Protein AF-A0A353RK53-F1 (afdb_monomer_lite)

Sequence (59 aa):
AYGFLKSENGVHRLVRVSPYNAQGKRMTSFASVFVVPLVDDTIEVDVNPANLSWDTFRS

Structure (mmCIF, N/CA/C/O backbone):
data_AF-A0A353RK53-F1
#
_entry.id   AF-A0A353RK53-F1
#
loop_
_atom_site.group_PDB
_atom_site.id
_atom_site.type_symbol
_atom_site.label_atom_id
_atom_site.label_alt_id
_atom_site.label_comp_id
_atom_site.label_asym_id
_atom_site.label_entity_id
_atom_site.label_seq_id
_atom_site.pdbx_PDB_ins_code
_atom_site.Cartn_x
_atom_site.Cartn_y
_atom_site.Cartn_z
_atom_site.occupancy
_atom_site.B_iso_or_equiv
_atom_site.auth_seq_id
_atom_site.auth_comp_id
_atom_site.auth_asym_id
_atom_site.auth_atom_id
_atom_site.pdbx_PDB_model_num
ATOM 1 N N . ALA A 1 1 ? -4.750 -5.996 -14.161 1.00 69.81 1 ALA A N 1
ATOM 2 C CA . ALA A 1 1 ? -4.732 -5.897 -12.682 1.00 69.81 1 ALA A CA 1
ATOM 3 C C . ALA A 1 1 ? -4.423 -4.478 -12.186 1.00 69.81 1 ALA A C 1
ATOM 5 O O . ALA A 1 1 ? -5.212 -3.945 -11.418 1.00 69.81 1 ALA A O 1
ATOM 6 N N . TYR A 1 2 ? -3.348 -3.830 -12.659 1.00 77.06 2 TYR A N 1
ATOM 7 C CA . TYR A 1 2 ? -2.933 -2.489 -12.206 1.00 77.06 2 TYR A CA 1
ATOM 8 C C . TYR A 1 2 ? -4.027 -1.405 -12.273 1.00 77.06 2 TYR A C 1
ATOM 10 O O . TYR A 1 2 ? -4.171 -0.622 -11.340 1.00 77.06 2 TYR A O 1
ATOM 18 N N . GLY A 1 3 ? -4.842 -1.390 -13.335 1.00 80.44 3 GLY A N 1
ATOM 19 C CA . GLY A 1 3 ? -5.889 -0.376 -13.524 1.00 80.44 3 GLY A CA 1
ATOM 20 C C . GLY A 1 3 ? -6.909 -0.277 -12.382 1.00 80.44 3 GLY A C 1
ATOM 21 O O . GLY A 1 3 ? -7.329 0.827 -12.057 1.00 80.44 3 GLY A O 1
ATOM 22 N N . PHE A 1 4 ? -7.253 -1.395 -11.732 1.00 81.19 4 PHE A N 1
ATOM 23 C CA . PHE A 1 4 ? -8.158 -1.402 -10.575 1.00 81.19 4 PHE A CA 1
ATOM 24 C C . PHE A 1 4 ? -7.451 -1.003 -9.279 1.00 81.19 4 PHE A C 1
ATOM 26 O O . PHE A 1 4 ? -8.018 -0.304 -8.453 1.00 81.19 4 PHE A O 1
ATOM 33 N N . LEU A 1 5 ? -6.196 -1.423 -9.112 1.00 83.62 5 LEU A N 1
ATOM 34 C CA . LEU A 1 5 ? -5.422 -1.174 -7.894 1.00 83.62 5 LEU A CA 1
ATOM 35 C C . LEU A 1 5 ? -4.816 0.236 -7.853 1.00 83.62 5 LEU A C 1
ATOM 37 O O . LEU A 1 5 ? -4.358 0.678 -6.806 1.00 83.62 5 LEU A O 1
ATOM 41 N N . LYS A 1 6 ? -4.834 0.979 -8.965 1.00 84.06 6 LYS A N 1
ATOM 42 C CA . LYS A 1 6 ? -4.318 2.353 -9.026 1.00 84.06 6 LYS A CA 1
ATOM 43 C C . LYS A 1 6 ? -4.990 3.286 -8.010 1.00 84.06 6 LYS A C 1
ATOM 45 O O . LYS A 1 6 ? -4.316 4.164 -7.479 1.00 84.06 6 LYS A O 1
ATOM 50 N N . SER A 1 7 ? -6.283 3.102 -7.731 1.00 85.69 7 SER A N 1
ATOM 51 C CA . SER A 1 7 ? -7.015 3.906 -6.741 1.00 85.69 7 SER A CA 1
ATOM 52 C C . SER A 1 7 ? -6.661 3.575 -5.291 1.00 85.69 7 SER A C 1
ATOM 54 O O . SER A 1 7 ? -6.936 4.382 -4.412 1.00 85.69 7 SER A O 1
ATOM 56 N N . GLU A 1 8 ? -6.042 2.421 -5.038 1.00 89.38 8 GLU A N 1
ATOM 57 C CA . GLU A 1 8 ? -5.655 1.972 -3.695 1.00 89.38 8 GLU A CA 1
ATOM 58 C C . GLU A 1 8 ? -4.296 2.535 -3.249 1.00 89.38 8 GLU A C 1
ATOM 60 O O . GLU A 1 8 ? -3.888 2.333 -2.106 1.00 89.38 8 GLU A O 1
ATOM 65 N N . ASN A 1 9 ? -3.581 3.247 -4.128 1.00 89.44 9 ASN A N 1
ATOM 66 C CA . ASN A 1 9 ? -2.281 3.829 -3.811 1.00 89.44 9 ASN A CA 1
ATOM 67 C C . ASN A 1 9 ? -2.432 5.026 -2.857 1.00 89.44 9 ASN A C 1
ATOM 69 O O . ASN A 1 9 ? -3.087 6.017 -3.185 1.00 89.44 9 ASN A O 1
ATOM 73 N N . GLY A 1 10 ? -1.798 4.949 -1.689 1.00 92.75 10 GLY A N 1
ATOM 74 C CA . GLY A 1 10 ? -1.805 6.017 -0.698 1.00 92.75 10 GLY A CA 1
ATOM 75 C C . GLY A 1 10 ? -1.780 5.509 0.739 1.00 92.75 10 GLY A C 1
ATOM 76 O O . GLY A 1 10 ? -1.394 4.376 1.025 1.00 92.75 10 GLY A O 1
ATOM 77 N N . VAL A 1 11 ? -2.178 6.383 1.664 1.00 93.31 11 VAL A N 1
ATOM 78 C CA . VAL A 1 11 ? -2.237 6.077 3.096 1.00 93.31 11 VAL A CA 1
ATOM 79 C C . VAL A 1 11 ? -3.683 5.847 3.514 1.00 93.31 11 VAL A C 1
ATOM 81 O O . VAL A 1 11 ? -4.530 6.734 3.418 1.00 93.31 11 VAL A O 1
ATOM 84 N N . HIS A 1 12 ? -3.945 4.659 4.037 1.00 95.44 12 HIS A N 1
ATOM 85 C CA . HIS A 1 12 ? -5.250 4.213 4.496 1.00 95.44 12 HIS A CA 1
ATOM 86 C C . HIS A 1 12 ? -5.362 4.379 6.008 1.00 95.44 12 HIS A C 1
ATOM 88 O O . HIS A 1 12 ? -4.427 4.065 6.746 1.00 95.44 12 HIS A O 1
ATOM 94 N N . ARG A 1 13 ? -6.511 4.877 6.479 1.00 95.94 13 ARG A N 1
ATOM 95 C CA . ARG A 1 13 ? -6.754 5.193 7.895 1.00 95.94 13 ARG A CA 1
ATOM 96 C C . ARG A 1 13 ? -7.796 4.258 8.497 1.00 95.94 13 ARG A C 1
ATOM 98 O O . ARG A 1 13 ? -8.939 4.240 8.050 1.00 95.94 13 ARG A O 1
ATOM 105 N N . LEU A 1 14 ? -7.439 3.587 9.589 1.00 92.81 14 LEU A N 1
ATOM 106 C CA . LEU A 1 14 ? -8.346 2.754 10.375 1.00 92.81 14 LEU A CA 1
ATOM 107 C C . LEU A 1 14 ? -8.567 3.362 11.760 1.00 92.81 14 LEU A C 1
ATOM 109 O O . LEU A 1 14 ? -7.617 3.573 12.509 1.00 92.81 14 LEU A O 1
ATOM 113 N N . VAL A 1 15 ? -9.828 3.599 12.118 1.00 94.06 15 VAL A N 1
ATOM 114 C CA . VAL A 1 15 ? -10.226 4.052 13.458 1.00 94.06 15 VAL A CA 1
ATOM 115 C C . VAL A 1 15 ? -11.061 2.954 14.106 1.00 94.06 15 VAL A C 1
ATOM 117 O O . VAL A 1 15 ? -12.176 2.683 13.667 1.00 94.06 15 VAL A O 1
ATOM 120 N N . ARG A 1 16 ? -10.528 2.311 15.149 1.00 92.50 16 ARG A N 1
ATOM 121 C CA . ARG A 1 16 ? -11.219 1.236 15.882 1.00 92.50 16 ARG A CA 1
ATOM 122 C C . ARG A 1 16 ? -10.804 1.192 17.349 1.00 92.50 16 ARG A C 1
ATOM 124 O O . ARG A 1 16 ? -9.789 1.765 17.733 1.00 92.50 16 ARG A O 1
ATOM 131 N N . VAL A 1 17 ? -11.564 0.484 18.181 1.00 89.69 17 VAL A N 1
ATOM 132 C CA . VAL A 1 17 ? -11.074 0.080 19.509 1.00 89.69 17 VAL A CA 1
ATOM 133 C C . VAL A 1 17 ? -10.081 -1.060 19.299 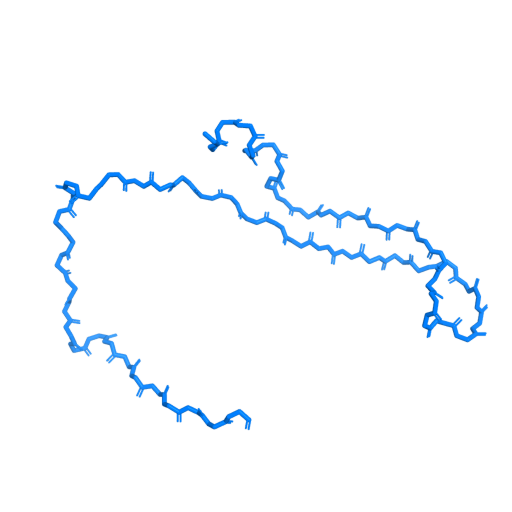1.00 89.69 17 VAL A C 1
ATOM 135 O O . VAL A 1 17 ? -10.418 -2.071 18.685 1.00 89.69 17 VAL A O 1
ATOM 138 N N . SER A 1 18 ? -8.832 -0.863 19.720 1.00 86.62 18 SER A N 1
ATOM 139 C CA . SER A 1 18 ? -7.783 -1.864 19.521 1.00 86.62 18 SER A CA 1
ATOM 140 C C . SER A 1 18 ? -7.954 -3.019 20.513 1.00 86.62 18 SER A C 1
ATOM 142 O O . SER A 1 18 ? -8.073 -2.742 21.708 1.00 86.62 18 SER A O 1
ATOM 144 N N . PRO A 1 19 ? -7.889 -4.290 20.071 1.00 85.56 19 PRO A N 1
ATOM 145 C CA . PRO A 1 19 ? -7.886 -5.439 20.981 1.00 85.56 19 PRO A CA 1
ATOM 146 C C . PRO A 1 19 ? -6.620 -5.495 21.854 1.00 85.56 19 PRO A C 1
ATOM 148 O O . PRO A 1 19 ? -6.588 -6.212 22.844 1.00 85.56 19 PRO A O 1
ATOM 151 N N . TYR A 1 20 ? -5.590 -4.714 21.509 1.00 84.69 20 TYR A N 1
ATOM 152 C CA . TYR A 1 20 ? -4.317 -4.637 22.229 1.00 84.69 20 TYR A CA 1
ATOM 153 C C . TYR A 1 20 ? -4.232 -3.437 23.185 1.00 84.69 20 TYR A C 1
ATOM 155 O O . TYR A 1 20 ? -3.207 -3.230 23.828 1.00 84.69 20 TYR A O 1
ATOM 163 N N . ASN A 1 21 ? -5.283 -2.613 23.274 1.00 79.44 21 ASN A N 1
ATOM 164 C CA . ASN A 1 21 ? -5.325 -1.482 24.196 1.00 79.44 21 ASN A CA 1
ATOM 165 C C . ASN A 1 21 ? -6.097 -1.847 25.469 1.00 79.44 21 ASN A C 1
ATOM 167 O O . ASN A 1 21 ? -7.325 -1.920 25.445 1.00 79.44 21 ASN A O 1
ATOM 171 N N . ALA A 1 22 ? -5.392 -1.970 26.596 1.00 74.38 22 ALA A N 1
ATOM 172 C CA . ALA A 1 22 ? -5.993 -2.268 27.899 1.00 74.38 22 ALA A CA 1
ATOM 173 C C . ALA A 1 22 ? -7.024 -1.218 28.369 1.00 74.38 22 ALA A C 1
ATOM 175 O O . ALA A 1 22 ? -7.892 -1.527 29.177 1.00 74.38 22 ALA A O 1
ATOM 176 N N . GLN A 1 23 ? -6.958 0.020 27.860 1.00 80.38 23 GLN A N 1
ATOM 177 C CA . GLN A 1 23 ? -7.855 1.114 28.260 1.00 80.38 23 GLN A CA 1
ATOM 178 C C . GLN A 1 23 ? -9.134 1.216 27.409 1.00 80.38 23 GLN A C 1
ATOM 180 O O . GLN A 1 23 ? -9.906 2.154 27.600 1.00 80.38 23 GLN A O 1
ATOM 185 N N . GLY A 1 24 ? -9.346 0.328 26.426 1.00 79.81 24 GLY A N 1
ATOM 186 C CA . GLY A 1 24 ? -10.560 0.320 25.590 1.00 79.81 24 GLY A CA 1
ATOM 187 C C . GLY A 1 24 ? -10.790 1.595 24.761 1.00 79.81 24 GLY A C 1
ATOM 188 O O . GLY A 1 24 ? -11.877 1.808 24.225 1.00 79.81 24 GLY A O 1
ATOM 189 N N . LYS A 1 25 ? -9.781 2.467 24.638 1.00 85.00 25 LYS A N 1
ATOM 190 C CA . LYS A 1 25 ? -9.886 3.721 23.880 1.00 85.00 25 LYS A CA 1
ATOM 191 C C . LYS A 1 25 ? -9.793 3.452 22.380 1.00 85.00 25 LYS A C 1
ATOM 193 O O . LYS A 1 25 ? -9.039 2.578 21.938 1.00 85.00 25 LYS A O 1
ATOM 198 N N . ARG A 1 26 ? -10.524 4.253 21.595 1.00 90.12 26 ARG A N 1
ATOM 199 C CA . ARG A 1 26 ? -10.404 4.271 20.131 1.00 90.12 26 ARG A CA 1
ATOM 200 C C . ARG A 1 26 ? -8.996 4.720 19.747 1.00 90.12 26 ARG A C 1
ATOM 202 O O . ARG A 1 26 ? -8.530 5.759 20.204 1.00 90.12 26 ARG A O 1
ATOM 209 N N . MET A 1 27 ? -8.343 3.920 18.917 1.00 91.12 27 MET A N 1
ATOM 210 C CA . MET A 1 27 ? -7.033 4.199 18.346 1.00 91.12 27 MET A CA 1
ATOM 211 C C . MET A 1 27 ? -7.171 4.426 16.843 1.00 91.12 27 MET A C 1
ATOM 213 O O . MET A 1 27 ? -8.040 3.842 16.188 1.00 91.12 27 MET A O 1
ATOM 217 N N . THR A 1 28 ? -6.285 5.264 16.315 1.00 92.31 28 THR A N 1
ATOM 218 C CA . THR A 1 28 ? -6.160 5.530 14.882 1.00 92.31 28 THR A CA 1
ATOM 219 C C . THR A 1 28 ? -4.862 4.904 14.391 1.00 92.31 28 THR A C 1
ATOM 221 O O . THR A 1 28 ? -3.800 5.173 14.947 1.00 92.31 28 THR A O 1
ATOM 224 N N . SER A 1 29 ? -4.947 4.072 13.360 1.00 91.25 29 SER A N 1
ATOM 225 C CA . SER A 1 29 ? -3.805 3.438 12.701 1.00 91.25 29 SER A CA 1
ATOM 226 C C . SER A 1 29 ? -3.761 3.843 11.232 1.00 91.25 29 SER A C 1
ATOM 228 O O . SER A 1 29 ? -4.800 4.130 10.631 1.00 91.25 29 SER A O 1
ATOM 230 N N . PHE A 1 30 ? -2.559 3.843 10.662 1.00 94.94 30 PHE A N 1
ATOM 231 C CA . PHE A 1 30 ? -2.315 4.167 9.262 1.00 94.94 30 PHE A CA 1
ATOM 232 C C . PHE A 1 30 ? -1.532 3.035 8.598 1.00 94.94 30 PHE A C 1
ATOM 234 O O . PHE A 1 30 ? -0.659 2.444 9.231 1.00 94.94 30 PHE A O 1
ATOM 241 N N . ALA A 1 31 ? -1.841 2.748 7.338 1.00 93.94 31 ALA A N 1
ATOM 242 C CA . ALA A 1 31 ? -1.106 1.801 6.506 1.00 93.94 31 ALA A CA 1
ATOM 243 C C . ALA A 1 31 ? -0.855 2.432 5.135 1.00 93.94 31 ALA A C 1
ATOM 245 O O . ALA A 1 31 ? -1.779 2.976 4.533 1.00 93.94 31 ALA A O 1
ATOM 246 N N . SER A 1 32 ? 0.384 2.388 4.652 1.00 91.88 32 SER A N 1
ATOM 247 C CA . SER A 1 32 ? 0.725 2.819 3.298 1.00 91.88 32 SER A CA 1
ATOM 248 C C . SER A 1 32 ? 0.622 1.645 2.329 1.00 91.88 32 SER A C 1
ATOM 250 O O . SER A 1 32 ? 1.072 0.537 2.621 1.00 91.88 32 SER A O 1
ATOM 252 N N . VAL A 1 33 ? 0.033 1.900 1.167 1.00 91.62 33 VAL A N 1
ATOM 253 C CA . VAL A 1 33 ? -0.089 0.941 0.070 1.00 91.62 33 VAL A CA 1
ATOM 254 C C . VAL A 1 33 ? 0.489 1.596 -1.174 1.00 91.62 33 VAL A C 1
ATOM 256 O O . VAL A 1 33 ? 0.043 2.669 -1.571 1.00 91.62 33 VAL A O 1
ATOM 259 N N . PHE A 1 34 ? 1.480 0.948 -1.784 1.00 88.62 34 PHE A N 1
ATOM 260 C CA . PHE A 1 34 ? 2.090 1.391 -3.034 1.00 88.62 34 PHE A CA 1
ATOM 261 C C . PHE A 1 34 ? 1.759 0.396 -4.137 1.00 88.62 34 PHE A C 1
ATOM 263 O O . PHE A 1 34 ? 1.916 -0.812 -3.963 1.00 88.62 34 PHE A O 1
ATOM 270 N N . VAL A 1 35 ? 1.310 0.910 -5.279 1.00 87.25 35 VAL A N 1
ATOM 271 C CA . VAL A 1 35 ? 0.942 0.091 -6.434 1.00 87.25 35 VAL A CA 1
ATOM 272 C C . VAL A 1 35 ? 1.747 0.567 -7.631 1.00 87.25 35 VAL A C 1
ATOM 274 O O . VAL A 1 35 ? 1.610 1.712 -8.068 1.00 87.25 35 VAL A O 1
ATOM 277 N N . VAL A 1 36 ? 2.566 -0.328 -8.176 1.00 86.75 36 VAL A N 1
ATOM 278 C CA . VAL A 1 36 ? 3.365 -0.102 -9.385 1.00 86.75 36 VAL A CA 1
ATOM 279 C C . VAL A 1 36 ? 2.979 -1.131 -10.450 1.00 86.75 36 VAL A C 1
ATOM 281 O O . VAL A 1 36 ? 2.686 -2.279 -10.102 1.00 86.75 36 VAL A O 1
ATOM 284 N N . PRO A 1 37 ? 2.892 -0.740 -11.733 1.00 85.25 37 PRO A N 1
ATOM 285 C CA . PRO A 1 37 ? 2.666 -1.701 -12.797 1.00 85.25 37 PRO A CA 1
ATOM 286 C C . PRO A 1 37 ? 3.948 -2.504 -13.017 1.00 85.25 37 PRO A C 1
ATOM 288 O O . PRO A 1 37 ? 5.046 -1.957 -12.928 1.00 85.25 37 PRO A O 1
ATOM 291 N N . LEU A 1 38 ? 3.802 -3.787 -13.335 1.00 82.62 38 LEU A N 1
ATOM 292 C CA . LEU A 1 38 ? 4.903 -4.543 -13.915 1.00 82.62 38 LEU A CA 1
ATOM 293 C C . LEU A 1 38 ? 5.062 -4.083 -15.370 1.00 82.62 38 LEU A C 1
ATOM 295 O O . LEU A 1 38 ? 4.071 -4.035 -16.101 1.00 82.62 38 LEU A O 1
ATOM 299 N N . VAL A 1 39 ? 6.275 -3.682 -15.743 1.00 81.50 39 VAL A N 1
ATOM 300 C CA . VAL A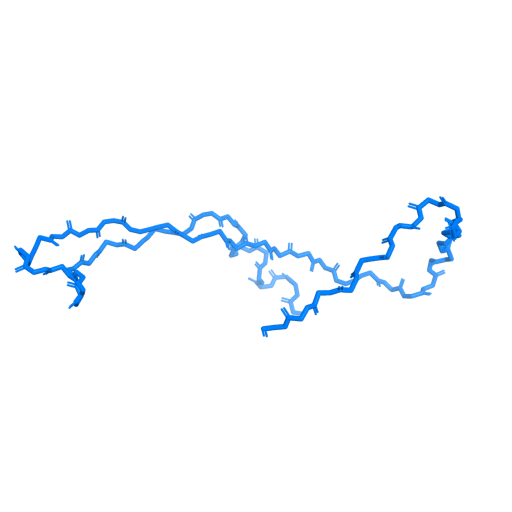 1 39 ? 6.640 -3.306 -17.116 1.00 81.50 39 VAL A CA 1
ATOM 301 C C . VAL A 1 39 ? 7.184 -4.549 -17.820 1.00 81.50 39 VAL A C 1
ATOM 303 O O . VAL A 1 39 ? 7.738 -5.417 -17.153 1.00 81.50 39 VAL A O 1
ATOM 306 N N . ASP A 1 40 ? 6.995 -4.646 -19.136 1.00 80.44 40 ASP A N 1
ATOM 307 C CA . ASP A 1 40 ? 7.441 -5.795 -19.928 1.00 80.44 40 ASP A CA 1
ATOM 308 C C . ASP A 1 40 ? 8.970 -5.980 -19.885 1.00 80.44 40 ASP A C 1
ATOM 310 O O . ASP A 1 40 ? 9.734 -5.012 -19.904 1.00 80.44 40 ASP A O 1
ATOM 314 N N . ASP A 1 41 ? 9.408 -7.241 -19.915 1.00 76.62 41 ASP A N 1
ATOM 315 C CA . ASP A 1 41 ? 10.820 -7.655 -19.828 1.00 76.62 41 ASP A CA 1
ATOM 316 C C . ASP A 1 41 ? 11.633 -7.375 -21.113 1.00 76.62 41 ASP A C 1
ATOM 318 O O . ASP A 1 41 ? 12.759 -7.842 -21.268 1.00 76.62 41 ASP A O 1
ATOM 322 N N . THR A 1 42 ? 11.080 -6.623 -22.069 1.00 78.88 42 THR A N 1
ATOM 323 C CA . THR A 1 42 ? 11.766 -6.244 -23.317 1.00 78.88 42 THR A CA 1
ATOM 324 C C . THR A 1 42 ? 12.783 -5.119 -23.128 1.00 78.88 42 THR A C 1
ATOM 326 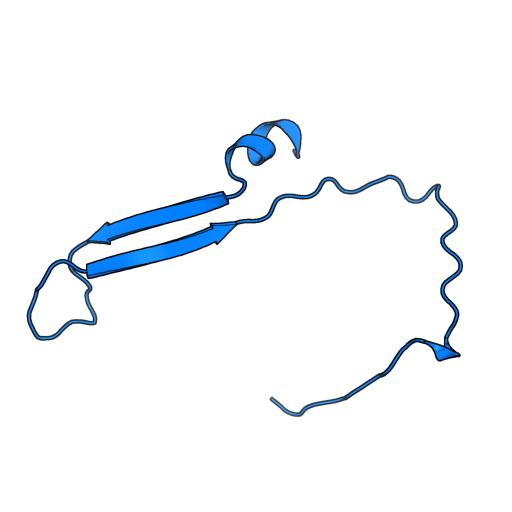O O . THR A 1 42 ? 13.511 -4.783 -24.062 1.00 78.88 42 THR A O 1
ATOM 329 N N . ILE A 1 43 ? 12.820 -4.505 -21.946 1.00 79.38 43 ILE A N 1
ATOM 330 C CA . ILE A 1 43 ? 13.753 -3.434 -21.613 1.00 79.38 43 ILE A CA 1
ATOM 331 C C . ILE A 1 43 ? 15.029 -4.066 -21.052 1.00 79.38 43 ILE A C 1
ATOM 333 O O . ILE A 1 43 ? 15.041 -4.557 -19.925 1.00 79.38 43 ILE A O 1
ATOM 337 N N . GLU A 1 44 ? 16.119 -4.023 -21.820 1.00 76.38 44 GLU A N 1
ATOM 338 C CA . GLU A 1 44 ? 17.444 -4.395 -21.316 1.00 76.38 44 GLU A CA 1
ATOM 339 C C . GLU A 1 44 ? 17.957 -3.311 -20.357 1.00 76.38 44 GLU A C 1
ATOM 341 O O . GLU A 1 44 ? 18.289 -2.195 -20.761 1.00 76.38 44 GLU A O 1
ATOM 346 N N . VAL A 1 45 ? 18.000 -3.640 -19.066 1.00 79.19 45 VAL A N 1
ATOM 347 C CA . VAL A 1 45 ? 18.591 -2.794 -18.025 1.00 79.19 45 VAL A CA 1
ATOM 348 C C . VAL A 1 45 ? 19.961 -3.362 -17.671 1.00 79.19 45 VAL A C 1
ATOM 350 O O . VAL A 1 45 ? 20.052 -4.402 -17.021 1.00 79.19 45 VAL A O 1
ATOM 353 N N . ASP A 1 46 ? 21.029 -2.679 -18.088 1.00 81.06 46 ASP A N 1
ATOM 354 C CA . ASP A 1 46 ? 22.394 -3.020 -17.677 1.00 81.06 46 ASP A CA 1
ATOM 355 C C . ASP A 1 46 ? 22.641 -2.545 -16.238 1.00 81.06 46 ASP A C 1
ATOM 357 O O . ASP A 1 46 ? 22.613 -1.347 -15.938 1.00 81.06 46 ASP A O 1
ATOM 361 N N . VAL A 1 47 ? 22.851 -3.493 -15.325 1.00 81.12 47 VAL A N 1
ATOM 362 C CA . VAL A 1 47 ? 23.120 -3.215 -13.912 1.00 81.12 47 VAL A CA 1
ATOM 363 C C . VAL A 1 47 ? 24.574 -3.556 -13.623 1.00 81.12 47 VAL A C 1
ATOM 365 O O . VAL A 1 47 ? 24.949 -4.725 -13.554 1.00 81.12 47 VAL A O 1
ATOM 368 N N . ASN A 1 48 ? 25.395 -2.528 -13.403 1.00 86.19 48 ASN A N 1
ATOM 369 C CA . ASN A 1 48 ? 26.797 -2.725 -13.051 1.00 86.19 48 ASN A CA 1
ATOM 370 C C . ASN A 1 48 ? 26.915 -3.410 -11.669 1.00 86.19 48 ASN A C 1
ATOM 372 O O . ASN A 1 48 ? 26.514 -2.812 -10.662 1.00 86.19 48 ASN A O 1
ATOM 376 N N . PRO A 1 49 ? 27.516 -4.612 -11.579 1.00 82.81 49 PRO A N 1
ATOM 377 C CA . PRO A 1 49 ? 27.661 -5.350 -10.325 1.00 82.81 49 PRO A CA 1
ATOM 378 C C . PRO A 1 49 ? 28.509 -4.622 -9.273 1.00 82.81 49 PRO A C 1
ATOM 380 O O . PRO A 1 49 ? 28.364 -4.904 -8.088 1.00 82.81 49 PRO A O 1
ATOM 383 N N . ALA A 1 50 ? 29.343 -3.653 -9.665 1.00 86.12 50 ALA A N 1
ATOM 384 C CA . ALA A 1 50 ? 30.116 -2.836 -8.728 1.00 86.12 50 ALA A CA 1
ATOM 385 C C . ALA A 1 50 ? 29.247 -1.918 -7.842 1.00 86.12 50 ALA A C 1
ATOM 387 O O . ALA A 1 50 ? 29.711 -1.466 -6.799 1.00 86.12 50 ALA A O 1
ATOM 388 N N . ASN A 1 51 ? 27.996 -1.652 -8.238 1.00 84.69 51 ASN A N 1
ATOM 389 C CA . ASN A 1 51 ? 27.061 -0.801 -7.495 1.00 84.69 51 ASN A CA 1
ATOM 390 C C . ASN A 1 51 ? 26.136 -1.591 -6.548 1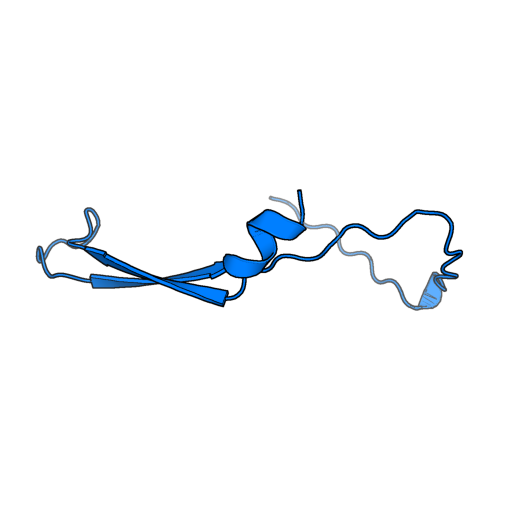.00 84.69 51 ASN A C 1
ATOM 392 O O . ASN A 1 51 ? 25.294 -0.995 -5.878 1.00 84.69 51 ASN A O 1
ATOM 396 N N . LEU A 1 52 ? 26.253 -2.922 -6.509 1.00 85.44 52 LEU A N 1
ATOM 397 C CA . LEU A 1 52 ? 25.430 -3.800 -5.678 1.00 85.44 52 LEU A CA 1
ATOM 398 C C . LEU A 1 52 ? 26.190 -4.194 -4.407 1.00 85.44 52 LEU A C 1
ATOM 400 O O . LEU A 1 52 ? 27.280 -4.757 -4.476 1.00 85.44 52 LEU A O 1
ATOM 404 N N . SER A 1 53 ? 25.585 -3.943 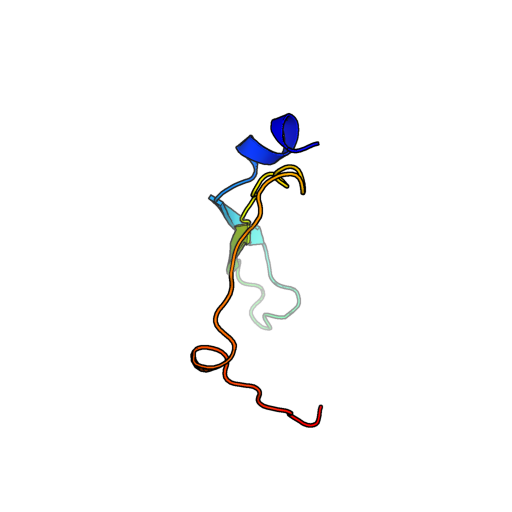-3.246 1.00 86.69 53 SER A N 1
ATOM 405 C CA . SER A 1 53 ? 26.059 -4.459 -1.958 1.00 86.69 53 SER A CA 1
ATOM 406 C C . SER A 1 53 ? 25.177 -5.620 -1.516 1.00 86.69 53 SER A C 1
ATOM 408 O O . SER A 1 53 ? 23.951 -5.521 -1.579 1.00 86.69 53 SER A O 1
ATOM 410 N N . TRP A 1 54 ? 25.796 -6.708 -1.064 1.00 87.38 54 TRP A N 1
ATOM 411 C CA . TRP A 1 54 ? 25.109 -7.917 -0.618 1.00 87.38 54 TRP A CA 1
ATOM 412 C C . TRP A 1 54 ? 25.409 -8.164 0.855 1.00 87.38 54 TRP A C 1
ATOM 414 O O . TRP A 1 54 ? 26.545 -8.469 1.206 1.00 87.38 54 TRP A O 1
ATOM 424 N N . ASP A 1 55 ? 24.377 -8.090 1.692 1.00 89.06 55 ASP A N 1
ATOM 425 C CA . ASP A 1 55 ? 24.472 -8.388 3.118 1.00 89.06 55 ASP A CA 1
ATOM 426 C C . ASP A 1 55 ? 23.580 -9.586 3.463 1.00 89.06 55 ASP A C 1
ATOM 428 O O . ASP A 1 55 ? 22.402 -9.635 3.102 1.00 89.06 55 ASP A O 1
ATOM 432 N N . THR A 1 56 ? 24.134 -10.571 4.173 1.00 88.81 56 THR A N 1
ATOM 433 C CA . THR A 1 56 ? 23.3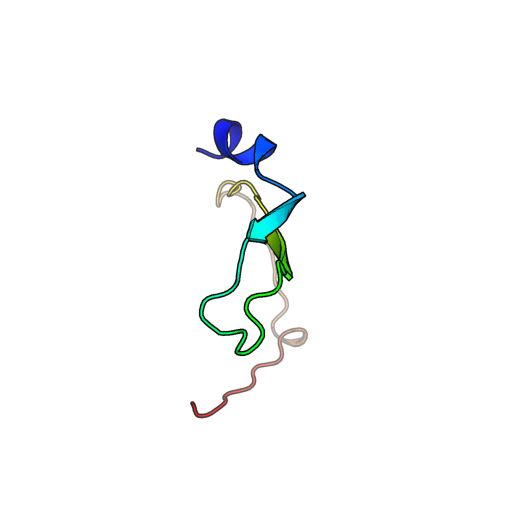95 -11.756 4.633 1.00 88.81 56 THR A CA 1
ATOM 434 C C . THR A 1 56 ? 23.167 -11.694 6.138 1.00 88.81 56 THR A C 1
ATOM 436 O O . THR A 1 56 ? 24.126 -11.679 6.910 1.00 88.81 56 THR A O 1
ATOM 439 N N . PHE A 1 57 ? 21.902 -11.720 6.560 1.00 88.62 57 PHE A N 1
ATOM 440 C CA . PHE A 1 57 ? 21.498 -11.700 7.969 1.00 88.62 57 PHE A CA 1
ATOM 441 C C . PHE A 1 57 ? 20.880 -13.038 8.387 1.00 88.62 57 PHE A C 1
ATOM 443 O O . PHE A 1 57 ? 20.263 -13.733 7.578 1.00 88.62 57 PHE A O 1
ATOM 450 N N . ARG A 1 58 ? 21.029 -13.397 9.666 1.00 79.19 58 ARG A N 1
ATOM 451 C CA . ARG A 1 58 ? 20.350 -14.549 10.274 1.00 79.19 58 ARG A CA 1
ATOM 452 C C . ARG A 1 58 ? 19.040 -14.085 10.915 1.00 79.19 58 ARG A C 1
ATOM 454 O O . ARG A 1 58 ? 19.046 -13.068 11.602 1.00 79.19 58 ARG A O 1
ATOM 461 N N . SER A 1 59 ? 17.962 -14.832 10.669 1.00 70.31 59 SER A N 1
ATOM 462 C CA . SER A 1 59 ? 16.619 -14.615 11.233 1.00 70.31 59 SER A CA 1
ATOM 463 C C . SER A 1 59 ? 16.563 -14.804 12.742 1.00 70.31 59 SER A C 1
ATOM 465 O O . SER A 1 59 ? 17.167 -15.810 13.192 1.00 70.31 59 SER A O 1
#

Radius of gyration: 20.14 Å; chains: 1; bounding box: 41×21×52 Å

Secondary structure (DSSP, 8-state):
-HHHHGGG-EEEEEEEE-TT-TT--EEEEEEEE---PPPPTTS-----GGG--------

Foldseek 3Di:
DLVVCVVVAAKDKDWDQDPPDPVSDIDIDIDGDHGDDDDDPPDDDDDDPVPDDDDDDDD

pLDDT: mean 85.43, std 6.12, range [69.81, 95.94]